Protein AF-W6MTY0-F1 (afdb_monomer_lite)

Structure (mmCIF, N/CA/C/O backbone):
data_AF-W6MTY0-F1
#
_entry.id   AF-W6MTY0-F1
#
loop_
_atom_site.group_PDB
_atom_site.id
_atom_site.type_symbol
_atom_site.label_atom_id
_atom_site.label_alt_id
_atom_site.label_comp_id
_atom_site.label_asym_id
_atom_site.label_entity_id
_atom_site.label_seq_id
_atom_site.pdbx_PDB_ins_code
_atom_site.Cartn_x
_atom_site.Cartn_y
_atom_site.Cartn_z
_atom_site.occupancy
_atom_site.B_iso_or_equiv
_atom_site.auth_seq_id
_atom_site.auth_comp_id
_atom_site.auth_asym_id
_atom_site.auth_atom_id
_atom_site.pdbx_PDB_model_num
ATOM 1 N N . MET A 1 1 ? -11.658 9.716 19.473 1.00 63.59 1 MET A N 1
ATOM 2 C CA . MET A 1 1 ? -12.433 9.920 18.225 1.00 63.59 1 MET A CA 1
ATOM 3 C C . MET A 1 1 ? -11.509 10.003 17.009 1.00 63.59 1 MET A C 1
ATOM 5 O O . MET A 1 1 ? -11.666 9.177 16.119 1.00 63.59 1 MET A O 1
ATOM 9 N N . ALA A 1 2 ? -10.481 10.864 17.028 1.00 86.88 2 ALA A N 1
ATOM 10 C CA . ALA A 1 2 ? -9.541 11.073 15.914 1.00 86.88 2 ALA A CA 1
ATOM 11 C C . ALA A 1 2 ? -8.922 9.790 15.312 1.00 86.88 2 ALA A C 1
ATOM 13 O O . ALA A 1 2 ? -8.970 9.589 14.103 1.00 86.88 2 ALA A O 1
ATOM 14 N N . VAL A 1 3 ? -8.422 8.860 16.137 1.00 91.31 3 VAL A N 1
ATOM 15 C CA . VAL A 1 3 ? -7.805 7.597 15.665 1.00 91.31 3 VAL A CA 1
ATOM 16 C C . VAL A 1 3 ? -8.755 6.768 14.786 1.00 91.31 3 VAL A C 1
ATOM 18 O O . VAL A 1 3 ? -8.361 6.291 13.721 1.00 91.31 3 VAL A O 1
ATOM 21 N N . LYS A 1 4 ? -10.029 6.642 15.186 1.00 92.19 4 LYS A N 1
ATOM 22 C CA . LYS A 1 4 ? -11.041 5.893 14.420 1.00 92.19 4 LYS A CA 1
ATOM 23 C C . LYS A 1 4 ? -11.325 6.562 13.075 1.00 92.19 4 LYS A C 1
ATOM 25 O O . LYS A 1 4 ? -11.472 5.880 12.066 1.00 92.19 4 LYS A O 1
ATOM 30 N N . GLU A 1 5 ? -11.385 7.890 13.045 1.00 93.38 5 GLU A N 1
ATOM 31 C CA . GLU A 1 5 ? -11.621 8.662 11.820 1.00 93.38 5 GLU A CA 1
ATOM 32 C C . GLU A 1 5 ? -10.459 8.540 10.832 1.00 93.38 5 GLU A C 1
ATOM 34 O O . GLU A 1 5 ? -10.684 8.280 9.648 1.00 93.38 5 GLU A O 1
ATOM 39 N N . LYS A 1 6 ? -9.216 8.632 11.318 1.00 93.88 6 LYS A N 1
ATOM 40 C CA . LYS A 1 6 ? -8.011 8.417 10.505 1.00 93.88 6 LYS A CA 1
ATOM 41 C C . LYS A 1 6 ? -7.964 6.996 9.946 1.00 93.88 6 LYS A C 1
ATOM 43 O O . LYS A 1 6 ? -7.701 6.817 8.759 1.00 93.88 6 LYS A O 1
ATOM 48 N N . ALA A 1 7 ? -8.303 5.989 10.752 1.00 93.44 7 ALA A N 1
ATOM 49 C CA . ALA A 1 7 ? -8.399 4.606 10.285 1.00 93.44 7 ALA A CA 1
ATOM 50 C C . ALA A 1 7 ? -9.468 4.440 9.185 1.00 93.44 7 ALA A C 1
ATOM 52 O O . ALA A 1 7 ? -9.206 3.797 8.170 1.00 93.44 7 ALA A O 1
ATOM 53 N N . ARG A 1 8 ? -10.634 5.092 9.309 1.00 94.38 8 ARG A N 1
ATOM 54 C CA . ARG A 1 8 ? -11.656 5.122 8.241 1.00 94.38 8 ARG A CA 1
ATOM 55 C C . ARG A 1 8 ? -11.148 5.800 6.970 1.00 94.38 8 ARG A C 1
ATOM 57 O O . ARG A 1 8 ? -11.419 5.322 5.873 1.00 94.38 8 ARG A O 1
ATOM 64 N N . GLN A 1 9 ? -10.417 6.907 7.095 1.00 94.81 9 GLN A N 1
ATOM 65 C CA . GLN A 1 9 ? -9.798 7.573 5.947 1.00 94.81 9 GLN A CA 1
ATOM 66 C C . GLN A 1 9 ? -8.782 6.660 5.250 1.00 94.81 9 GLN A C 1
ATOM 68 O O . GLN A 1 9 ? -8.737 6.621 4.022 1.00 94.81 9 GLN A O 1
ATOM 73 N N . LEU A 1 10 ? -7.997 5.913 6.025 1.00 94.75 10 LEU A N 1
ATOM 74 C CA . LEU A 1 10 ? -7.021 4.954 5.523 1.00 94.75 10 LEU A CA 1
ATOM 75 C C . LEU A 1 10 ? -7.713 3.822 4.747 1.00 94.75 10 LEU A C 1
ATOM 77 O O . LEU A 1 10 ? -7.322 3.544 3.616 1.00 94.75 10 LEU A O 1
ATOM 81 N N . ILE A 1 11 ? -8.798 3.253 5.282 1.00 94.19 11 ILE A N 1
ATOM 82 C CA . ILE A 1 11 ? -9.608 2.236 4.587 1.00 94.19 11 ILE A CA 1
ATOM 83 C C . ILE A 1 11 ? -10.145 2.772 3.252 1.00 94.19 11 ILE A C 1
ATOM 85 O O . ILE A 1 11 ? -9.948 2.134 2.222 1.00 94.19 11 ILE A O 1
ATOM 89 N N . LYS A 1 12 ? -10.702 3.992 3.226 1.00 94.62 12 LYS A N 1
ATOM 90 C CA . LYS A 1 12 ? -11.168 4.635 1.979 1.00 94.62 12 LYS A CA 1
ATOM 91 C C . LYS A 1 12 ? -10.062 4.811 0.933 1.00 94.62 12 LYS A C 1
ATOM 93 O O . LYS A 1 12 ? -10.345 4.845 -0.261 1.00 94.62 12 LYS A O 1
ATOM 98 N N . LEU A 1 13 ? -8.8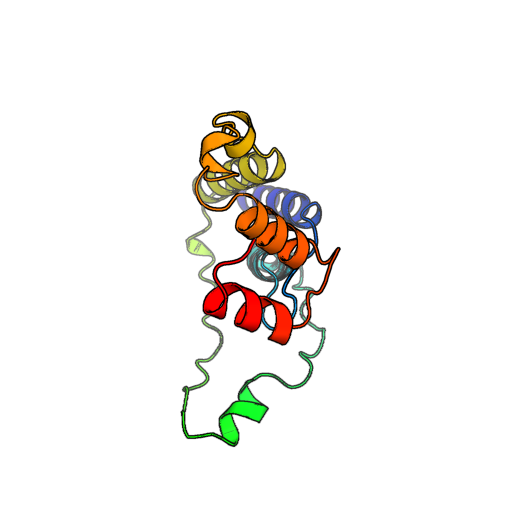07 4.989 1.355 1.00 94.75 13 LEU A N 1
ATOM 99 C CA . LEU A 1 13 ? -7.667 5.048 0.435 1.00 94.75 13 LEU A CA 1
ATOM 100 C C . LEU A 1 13 ? -7.273 3.655 -0.062 1.00 94.75 13 LEU A C 1
ATOM 102 O O . LEU A 1 13 ? -6.996 3.499 -1.247 1.00 94.75 13 LEU A O 1
ATOM 106 N N . LEU A 1 14 ? -7.288 2.646 0.812 1.00 93.19 14 LEU A N 1
ATOM 107 C CA . LEU A 1 14 ? -7.016 1.257 0.437 1.00 93.19 14 LEU A CA 1
ATOM 108 C C . LEU A 1 14 ? -8.045 0.718 -0.560 1.00 93.19 14 LEU A C 1
ATOM 110 O O . LEU A 1 14 ? -7.680 0.002 -1.485 1.00 93.19 14 LEU A O 1
ATOM 114 N N . GLU A 1 15 ? -9.317 1.095 -0.427 1.00 92.38 15 GLU A N 1
ATOM 115 C CA . GLU A 1 15 ? -10.381 0.702 -1.360 1.00 92.38 15 GLU A CA 1
ATOM 116 C C . GLU A 1 15 ? -10.122 1.167 -2.799 1.00 92.38 15 GLU A C 1
ATOM 118 O O . GLU A 1 15 ? -10.508 0.469 -3.739 1.00 92.38 15 GLU A O 1
ATOM 123 N N . LYS A 1 16 ? -9.414 2.291 -2.974 1.00 93.12 16 LYS A N 1
ATOM 124 C CA . LYS A 1 16 ? -9.029 2.831 -4.287 1.00 93.12 16 LYS A CA 1
ATOM 125 C C . LYS A 1 16 ? -7.863 2.090 -4.941 1.00 93.12 16 LYS A C 1
ATOM 127 O O . LYS A 1 16 ? -7.630 2.298 -6.127 1.00 93.12 16 LYS A O 1
ATOM 132 N N . LEU A 1 17 ? -7.119 1.264 -4.199 1.00 89.25 17 LEU A N 1
ATOM 133 C CA . LEU A 1 17 ? -6.025 0.488 -4.782 1.00 89.25 17 LEU A CA 1
ATOM 134 C C . LEU A 1 17 ? -6.571 -0.563 -5.761 1.00 89.25 17 LEU A C 1
ATOM 136 O O . LEU A 1 17 ? -7.633 -1.147 -5.499 1.00 89.25 17 LEU A O 1
ATOM 140 N N . PRO A 1 18 ? -5.852 -0.833 -6.864 1.00 87.81 18 PRO A N 1
ATOM 141 C CA . PRO A 1 18 ? -6.187 -1.932 -7.756 1.00 87.81 18 PRO A CA 1
ATOM 142 C C . PRO A 1 18 ? -6.047 -3.278 -7.033 1.00 87.81 18 PRO A C 1
ATOM 144 O O . PRO A 1 18 ? -5.379 -3.391 -6.003 1.00 87.81 18 PRO A O 1
ATOM 147 N N . ASP A 1 19 ? -6.681 -4.305 -7.587 1.00 83.06 19 ASP A N 1
ATOM 148 C CA . ASP A 1 19 ? -6.476 -5.676 -7.131 1.00 83.06 19 ASP A CA 1
ATOM 149 C C . ASP A 1 19 ? -5.035 -6.129 -7.393 1.00 83.06 19 ASP A C 1
ATOM 151 O O . ASP A 1 19 ? -4.441 -5.813 -8.428 1.00 83.06 19 ASP A O 1
ATOM 155 N N . ASP A 1 20 ? -4.491 -6.940 -6.487 1.00 83.19 20 ASP A N 1
ATOM 156 C CA . ASP A 1 20 ? -3.159 -7.505 -6.675 1.00 83.19 20 ASP A CA 1
ATOM 157 C C . ASP A 1 20 ? -3.137 -8.489 -7.848 1.00 83.19 20 ASP A C 1
ATOM 159 O O . ASP A 1 20 ? -4.032 -9.326 -8.010 1.00 83.19 20 ASP A O 1
ATOM 163 N N . ARG A 1 21 ? -2.067 -8.419 -8.648 1.00 73.69 21 ARG A N 1
ATOM 164 C CA . ARG A 1 21 ? -1.863 -9.303 -9.808 1.00 73.69 21 ARG A CA 1
ATOM 165 C C . ARG A 1 21 ? -1.704 -10.772 -9.398 1.00 73.69 21 ARG A C 1
ATOM 167 O O . ARG A 1 21 ? -2.110 -11.661 -10.138 1.00 73.69 21 ARG A O 1
ATOM 174 N N . VAL A 1 22 ? -1.153 -11.034 -8.210 1.00 71.31 22 VAL A N 1
ATOM 175 C CA . VAL A 1 22 ? -0.899 -12.387 -7.687 1.00 71.31 22 VAL A CA 1
ATOM 176 C C . VAL A 1 22 ? -1.854 -12.677 -6.527 1.00 71.31 22 VAL A C 1
ATOM 178 O O . VAL A 1 22 ? -1.532 -12.473 -5.362 1.00 71.31 22 VAL A O 1
ATOM 181 N N . LYS A 1 23 ? -3.061 -13.156 -6.847 1.00 64.25 23 LYS A N 1
ATOM 182 C CA . LYS A 1 23 ? -4.159 -13.338 -5.872 1.00 64.25 23 LYS A CA 1
ATOM 183 C C . LYS A 1 23 ? -4.052 -14.600 -5.004 1.00 64.25 23 LYS A C 1
ATOM 185 O O . LYS A 1 23 ? -4.876 -14.793 -4.117 1.00 64.25 23 LYS A O 1
ATOM 190 N N . HIS A 1 24 ? -3.087 -15.481 -5.270 1.00 60.50 24 HIS A N 1
ATOM 191 C CA . HIS A 1 24 ? -3.150 -16.874 -4.810 1.00 60.50 24 HIS A CA 1
ATOM 192 C C . HIS A 1 24 ? -3.031 -17.073 -3.293 1.00 60.50 24 HIS A C 1
ATOM 194 O O . HIS A 1 24 ? -3.550 -18.064 -2.788 1.00 60.50 24 HIS A O 1
ATOM 200 N N . PHE A 1 25 ? -2.396 -16.152 -2.559 1.00 66.44 25 PHE A N 1
ATOM 201 C CA . PHE A 1 25 ? -2.110 -16.367 -1.132 1.00 66.44 25 PHE A CA 1
ATOM 202 C C . PHE A 1 25 ? -2.511 -15.206 -0.227 1.00 66.44 25 PHE A C 1
ATOM 204 O O . PHE A 1 25 ? -3.107 -15.426 0.827 1.00 66.44 25 PHE A O 1
ATOM 211 N N . ALA A 1 26 ? -2.217 -13.972 -0.629 1.00 73.56 26 ALA A N 1
ATOM 212 C CA . ALA A 1 26 ? -2.598 -12.785 0.117 1.00 73.56 26 ALA A CA 1
ATOM 213 C C . ALA A 1 26 ? -2.718 -11.597 -0.834 1.00 73.56 26 ALA A C 1
ATOM 215 O O . ALA A 1 26 ? -1.877 -11.416 -1.710 1.00 73.56 26 ALA A O 1
ATOM 216 N N . SER A 1 27 ? -3.749 -10.782 -0.625 1.00 83.56 27 SER A N 1
ATOM 217 C CA . SER A 1 27 ? -3.838 -9.463 -1.239 1.00 83.56 27 SER A CA 1
ATOM 218 C C . SER A 1 27 ? -3.392 -8.417 -0.223 1.00 83.56 27 SER A C 1
ATOM 220 O O . SER A 1 27 ? -3.870 -8.424 0.916 1.00 83.56 27 SER A O 1
ATOM 222 N N . PHE A 1 28 ? -2.494 -7.516 -0.619 1.00 87.06 28 PHE A N 1
ATOM 223 C CA . PHE A 1 28 ? -2.091 -6.364 0.178 1.00 87.06 28 PHE A CA 1
ATOM 224 C C . PHE A 1 28 ? -3.314 -5.536 0.564 1.00 87.06 28 PHE A C 1
ATOM 226 O O . PHE A 1 28 ? -3.533 -5.292 1.752 1.00 87.06 28 PHE A O 1
ATOM 233 N N . LYS A 1 29 ? -4.149 -5.183 -0.423 1.00 89.38 29 LYS A N 1
ATOM 234 C CA . LYS A 1 29 ? -5.382 -4.413 -0.218 1.00 89.38 29 LYS A CA 1
ATOM 235 C C . LYS A 1 29 ? -6.261 -5.050 0.856 1.00 89.38 29 LYS A C 1
ATOM 237 O O . LYS A 1 29 ? -6.577 -4.399 1.850 1.00 89.38 29 LYS A O 1
ATOM 242 N N . GLN A 1 30 ? -6.588 -6.333 0.696 1.00 86.88 30 GLN A N 1
ATOM 243 C CA . GLN A 1 30 ? -7.462 -7.036 1.637 1.00 86.88 30 GLN A CA 1
ATOM 244 C C . GLN A 1 30 ? -6.835 -7.145 3.031 1.00 86.88 30 GLN A C 1
ATOM 246 O O . GLN A 1 30 ? -7.488 -6.851 4.026 1.00 86.88 30 GLN A O 1
ATOM 251 N N . THR A 1 31 ? -5.551 -7.501 3.105 1.00 88.00 31 THR A N 1
ATOM 252 C CA . THR A 1 31 ? -4.848 -7.685 4.382 1.00 88.00 31 THR A CA 1
ATOM 253 C C . THR A 1 31 ? -4.787 -6.384 5.180 1.00 88.00 31 THR A C 1
ATOM 255 O O . THR A 1 31 ? -4.948 -6.394 6.399 1.00 88.00 31 THR A O 1
ATOM 258 N N . GLN A 1 32 ? -4.568 -5.247 4.512 1.00 90.12 32 GLN A N 1
ATOM 259 C CA . GLN A 1 32 ? -4.578 -3.954 5.190 1.00 90.12 32 GLN A CA 1
ATOM 260 C C . GLN A 1 32 ? -5.995 -3.552 5.618 1.00 90.12 32 GLN A C 1
ATOM 262 O O . GLN A 1 32 ? -6.165 -3.070 6.734 1.00 90.12 32 GLN A O 1
ATOM 267 N N . ILE A 1 33 ? -7.019 -3.784 4.790 1.00 90.69 33 ILE A N 1
ATOM 268 C CA . ILE A 1 33 ? -8.413 -3.495 5.162 1.00 90.69 33 ILE A CA 1
ATOM 269 C C . ILE A 1 33 ? -8.814 -4.301 6.404 1.00 90.69 33 ILE A C 1
ATOM 271 O O . ILE A 1 33 ? -9.263 -3.718 7.391 1.00 90.69 33 ILE A O 1
ATOM 275 N N . ASP A 1 34 ? -8.561 -5.610 6.407 1.00 88.31 34 ASP A N 1
ATOM 276 C CA . ASP A 1 34 ? -8.874 -6.497 7.535 1.00 88.31 34 ASP A CA 1
ATOM 277 C C . ASP A 1 34 ? -8.165 -6.047 8.822 1.00 88.31 34 ASP A C 1
ATOM 279 O O . ASP A 1 34 ? -8.737 -6.089 9.910 1.00 88.31 34 ASP A O 1
ATOM 283 N N . LYS A 1 35 ? -6.934 -5.543 8.693 1.00 87.69 35 LYS A N 1
ATOM 284 C CA . LYS A 1 35 ? -6.143 -5.012 9.806 1.00 87.69 35 LYS A CA 1
ATOM 285 C C . LYS A 1 35 ? -6.702 -3.705 10.380 1.00 87.69 35 LYS A C 1
ATOM 287 O O . LYS A 1 35 ? -6.681 -3.529 11.597 1.00 87.69 35 LYS A O 1
ATOM 292 N N . PHE A 1 36 ? -7.170 -2.780 9.537 1.00 91.19 36 PHE A N 1
ATOM 293 C CA . PHE A 1 36 ? -7.629 -1.453 9.975 1.00 91.19 36 PHE A CA 1
ATOM 294 C C . PHE A 1 36 ? -9.123 -1.375 10.299 1.00 91.19 36 PHE A C 1
ATOM 296 O O . PHE A 1 36 ? -9.521 -0.483 11.050 1.00 91.19 36 PHE A O 1
ATOM 303 N N . ASN A 1 37 ? -9.937 -2.318 9.821 1.00 90.31 37 ASN A N 1
ATOM 304 C CA . ASN A 1 37 ? -11.351 -2.447 10.182 1.00 90.31 37 ASN A CA 1
ATOM 305 C C . ASN A 1 37 ? -11.608 -2.409 11.702 1.00 90.31 37 ASN A C 1
ATOM 307 O O . ASN A 1 37 ? -12.360 -1.530 12.138 1.00 90.31 37 ASN A O 1
ATOM 311 N N . PRO A 1 38 ? -10.956 -3.245 12.541 1.00 89.00 38 PRO A N 1
ATOM 312 C CA . PRO A 1 38 ? -11.183 -3.206 13.987 1.00 89.00 38 PRO A CA 1
ATOM 313 C C . PRO A 1 38 ? -10.769 -1.863 14.609 1.00 89.00 38 PRO A C 1
ATOM 315 O O . PRO A 1 38 ? -11.451 -1.353 15.495 1.00 89.00 38 PRO A O 1
ATOM 318 N N . ILE A 1 39 ? -9.705 -1.233 14.097 1.00 89.69 39 ILE A N 1
ATOM 319 C CA . ILE A 1 39 ? -9.211 0.071 14.574 1.00 89.69 39 ILE A CA 1
ATOM 320 C C . ILE A 1 39 ? -10.207 1.191 14.226 1.00 89.69 39 ILE A C 1
ATOM 322 O O . ILE A 1 39 ? -10.421 2.114 15.010 1.00 89.69 39 ILE A O 1
ATOM 326 N N . ALA A 1 40 ? -10.871 1.091 13.075 1.00 89.38 40 ALA A N 1
ATOM 327 C CA . ALA A 1 40 ? -11.929 2.000 12.639 1.00 89.38 40 ALA A CA 1
ATOM 328 C C . ALA A 1 40 ? -13.282 1.769 13.346 1.00 89.38 40 ALA A C 1
ATOM 330 O O . ALA A 1 40 ? -14.218 2.560 13.160 1.00 89.38 40 ALA A O 1
ATOM 331 N N . GLY A 1 41 ? -13.396 0.705 14.152 1.00 86.38 41 GLY A N 1
ATOM 332 C CA . GLY A 1 41 ? -14.651 0.253 14.754 1.00 86.38 41 GLY A CA 1
ATOM 333 C C . GLY A 1 41 ? -15.634 -0.333 13.736 1.00 86.38 41 GLY A C 1
ATOM 334 O O . GLY A 1 41 ? -16.841 -0.250 13.946 1.00 86.38 41 GLY A O 1
ATOM 335 N N . LEU A 1 42 ? -15.126 -0.851 12.617 1.00 85.31 42 LEU A N 1
ATOM 336 C CA . LEU A 1 42 ? -15.889 -1.550 11.588 1.00 85.31 42 LEU A CA 1
ATOM 337 C C . LEU A 1 42 ? -15.760 -3.062 11.811 1.00 85.31 42 LEU A C 1
ATOM 339 O O . LEU A 1 42 ? -14.709 -3.551 12.229 1.00 85.31 42 LEU A O 1
ATOM 343 N N . GLN A 1 43 ? -16.824 -3.809 11.521 1.00 74.62 43 GLN A N 1
ATOM 344 C CA . GLN A 1 43 ? -16.770 -5.270 11.535 1.00 74.62 43 GLN A CA 1
ATOM 345 C C . GLN A 1 43 ? -15.872 -5.748 10.389 1.00 74.62 43 GLN A C 1
ATOM 347 O O . GLN A 1 43 ? -16.022 -5.295 9.253 1.00 74.62 43 GLN A O 1
ATOM 352 N N . SER A 1 44 ? -14.927 -6.645 10.681 1.00 65.69 44 SER A N 1
ATOM 353 C CA . SER A 1 44 ? -14.076 -7.233 9.644 1.00 65.69 44 SER A CA 1
ATOM 354 C C . SER A 1 44 ? -14.944 -7.984 8.632 1.00 65.69 44 SER A C 1
ATOM 356 O O . SER A 1 44 ? -15.692 -8.888 8.998 1.00 65.69 44 SER A O 1
ATOM 358 N N . THR A 1 45 ? -14.827 -7.651 7.347 1.00 61.59 45 THR A N 1
ATOM 359 C CA . THR A 1 45 ? -15.542 -8.330 6.251 1.00 61.59 45 THR A CA 1
ATOM 360 C C . THR A 1 45 ? -14.976 -9.720 5.922 1.00 61.59 45 THR A C 1
ATOM 362 O O . THR A 1 45 ? -15.372 -10.344 4.936 1.00 61.59 45 THR A O 1
ATOM 365 N N . SER A 1 46 ? -14.034 -10.230 6.719 1.00 55.22 46 SER A N 1
ATOM 366 C CA . SER A 1 46 ? -13.352 -11.507 6.508 1.00 55.22 46 SER A CA 1
ATOM 367 C C . SER A 1 46 ? -14.214 -12.716 6.921 1.00 55.22 46 SER A C 1
ATOM 369 O O . SER A 1 46 ? -13.843 -13.483 7.806 1.00 55.22 46 SER A O 1
ATOM 371 N N . THR A 1 47 ? -15.365 -12.917 6.276 1.00 46.22 47 THR A N 1
ATOM 372 C CA . THR A 1 47 ? -16.155 -14.168 6.339 1.00 46.22 47 THR A CA 1
ATOM 373 C C . THR A 1 47 ? -16.254 -14.875 4.985 1.00 46.22 47 THR A C 1
ATOM 375 O O . THR A 1 47 ? -17.065 -15.781 4.803 1.00 46.22 47 THR A O 1
ATOM 378 N N . LYS A 1 48 ? -15.381 -14.555 4.020 1.00 48.16 48 LYS A N 1
ATOM 379 C CA . LYS A 1 48 ? -15.169 -15.441 2.867 1.00 48.16 48 LYS A CA 1
ATOM 380 C C . LYS A 1 48 ? -14.230 -16.575 3.277 1.00 48.16 48 LYS A C 1
ATOM 382 O O . LYS A 1 48 ? -13.028 -16.364 3.425 1.00 48.16 48 LYS A O 1
ATOM 387 N N . LYS A 1 49 ? -14.802 -17.774 3.470 1.00 43.81 49 LYS A N 1
ATOM 388 C CA . LYS A 1 49 ? -14.089 -19.059 3.591 1.00 43.81 49 LYS A CA 1
ATOM 389 C C . LYS A 1 49 ? -12.912 -19.075 2.612 1.00 43.81 49 LYS A C 1
ATOM 391 O O . LYS A 1 49 ? -13.121 -19.082 1.400 1.00 43.81 49 LYS A O 1
ATOM 396 N N . ARG A 1 50 ? -11.686 -19.077 3.142 1.00 47.12 50 ARG A N 1
ATOM 397 C CA . ARG A 1 50 ? -10.478 -19.345 2.359 1.00 47.12 50 ARG A CA 1
ATOM 398 C C . ARG A 1 50 ? -10.667 -20.711 1.698 1.00 47.12 50 ARG A C 1
ATOM 400 O O . ARG A 1 50 ? -10.802 -21.716 2.391 1.00 47.12 50 ARG A O 1
ATOM 407 N N . SER A 1 51 ? -10.748 -20.742 0.372 1.00 49.94 51 SER A N 1
ATOM 408 C CA . SER A 1 51 ? -10.653 -21.976 -0.406 1.00 49.94 51 SER A CA 1
ATOM 409 C C . SER A 1 51 ? -9.374 -22.702 0.013 1.00 49.94 51 SER A C 1
ATOM 411 O O . SER A 1 51 ? -8.318 -22.080 -0.060 1.00 49.94 51 SER A O 1
ATOM 413 N N . ARG A 1 52 ? -9.510 -23.945 0.506 1.00 52.66 52 ARG A N 1
ATOM 414 C CA . ARG A 1 52 ? -8.450 -24.918 0.858 1.00 52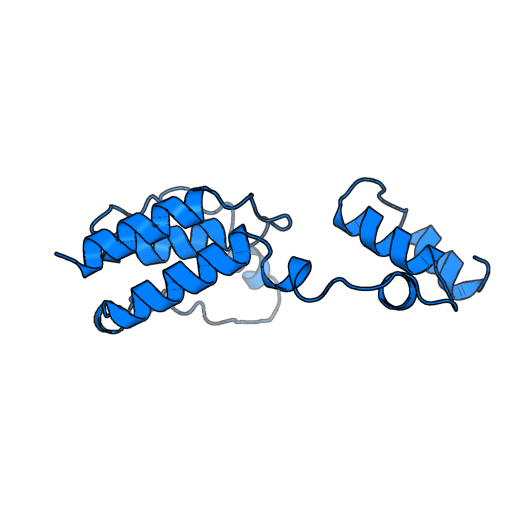.66 52 ARG A CA 1
ATOM 415 C C . ARG A 1 52 ? -7.056 -24.294 0.968 1.00 52.66 52 ARG A C 1
ATOM 417 O O . ARG A 1 52 ? -6.337 -24.160 -0.020 1.00 52.66 52 ARG A O 1
ATOM 424 N N . GLY A 1 53 ? -6.728 -23.843 2.176 1.00 50.50 53 GLY A N 1
ATOM 425 C CA . GLY A 1 53 ? -5.457 -23.191 2.460 1.00 50.50 53 GLY A CA 1
ATOM 426 C C . GLY A 1 53 ? -4.276 -24.139 2.261 1.00 50.50 53 GLY A C 1
ATOM 427 O O . GLY A 1 53 ? -4.410 -25.354 2.367 1.00 50.50 53 GLY A O 1
ATOM 428 N N . ILE A 1 54 ? -3.098 -23.557 2.038 1.00 52.81 54 ILE A N 1
ATOM 429 C CA . ILE A 1 54 ? -1.783 -24.219 1.956 1.00 52.81 54 ILE A CA 1
ATOM 430 C C . ILE A 1 54 ? -1.573 -25.286 3.051 1.00 52.81 54 ILE A C 1
ATOM 432 O O . ILE A 1 54 ? -0.871 -26.263 2.825 1.00 52.81 54 ILE A O 1
ATOM 436 N N . THR A 1 55 ? -2.225 -25.151 4.208 1.00 54.59 55 THR A N 1
ATOM 437 C CA . THR A 1 55 ? -2.245 -26.145 5.292 1.00 54.59 55 THR A CA 1
ATOM 438 C C . THR A 1 55 ? -2.706 -27.538 4.860 1.00 54.59 55 THR A C 1
ATOM 440 O O . THR A 1 55 ? -2.262 -28.518 5.445 1.00 54.59 55 THR A O 1
ATOM 443 N N . ASP A 1 56 ? -3.565 -27.653 3.845 1.00 54.59 56 ASP A N 1
ATOM 444 C CA . ASP A 1 56 ? -4.026 -28.947 3.325 1.00 54.59 56 ASP A CA 1
ATOM 445 C C . ASP A 1 56 ? -3.027 -29.561 2.329 1.00 54.59 56 ASP A C 1
ATOM 447 O O . ASP A 1 56 ? -2.988 -30.776 2.177 1.00 54.59 56 ASP A O 1
ATOM 451 N N . ILE A 1 57 ? -2.177 -28.737 1.700 1.00 53.56 57 ILE A N 1
ATOM 452 C CA . ILE A 1 57 ? -1.118 -29.166 0.768 1.00 53.56 57 ILE A CA 1
ATOM 453 C C . ILE A 1 57 ? 0.170 -29.515 1.536 1.00 53.56 57 ILE A C 1
ATOM 455 O O . ILE A 1 57 ? 0.861 -30.479 1.217 1.00 53.56 57 ILE A O 1
ATOM 459 N N . VAL A 1 58 ? 0.482 -28.765 2.596 1.00 51.78 58 VAL A N 1
ATOM 460 C CA . VAL A 1 58 ? 1.694 -28.952 3.411 1.00 51.78 58 VAL A CA 1
ATOM 461 C C . VAL A 1 58 ? 1.597 -30.176 4.330 1.00 51.78 58 VAL A C 1
ATOM 463 O O . VAL A 1 58 ? 2.615 -30.799 4.619 1.00 51.78 58 VAL A O 1
ATOM 466 N N . LYS A 1 59 ? 0.384 -30.620 4.697 1.00 52.84 59 LYS A N 1
ATOM 467 C CA . LYS A 1 59 ? 0.181 -31.895 5.416 1.00 52.84 59 LYS A CA 1
ATOM 468 C C . LYS A 1 59 ? 0.672 -33.122 4.637 1.00 52.84 59 LYS A C 1
ATOM 470 O O . LYS A 1 59 ? 0.976 -34.134 5.257 1.00 52.84 59 LYS A O 1
ATOM 475 N N . THR A 1 60 ? 0.783 -33.040 3.309 1.00 53.22 60 THR A N 1
ATOM 476 C CA . THR A 1 60 ? 1.305 -34.130 2.466 1.00 53.22 60 THR A CA 1
ATOM 477 C C . THR A 1 60 ? 2.813 -34.067 2.201 1.00 53.22 60 THR A C 1
ATOM 479 O O . THR A 1 60 ? 3.360 -35.031 1.676 1.00 53.22 60 THR A O 1
ATOM 482 N N . SER A 1 61 ? 3.518 -32.991 2.570 1.00 49.81 61 SER A N 1
ATOM 483 C CA . SER A 1 61 ? 4.936 -32.826 2.219 1.00 49.81 61 SER A CA 1
ATOM 484 C C . SER A 1 61 ? 5.771 -32.262 3.371 1.00 49.81 61 SER A C 1
ATOM 486 O O . SER A 1 61 ? 5.982 -31.058 3.418 1.00 49.81 61 SER A O 1
ATOM 488 N N . VAL A 1 62 ? 6.248 -33.145 4.262 1.00 53.66 62 VAL A N 1
ATOM 489 C CA . VAL A 1 62 ? 7.518 -33.137 5.047 1.00 53.66 62 VAL A CA 1
ATOM 490 C C . VAL A 1 62 ? 7.919 -31.875 5.856 1.00 53.66 62 VAL A C 1
ATOM 492 O O . VAL A 1 62 ? 8.799 -31.949 6.707 1.00 53.66 62 VAL A O 1
ATOM 495 N N . ILE A 1 63 ? 7.264 -30.729 5.701 1.00 51.44 63 ILE A N 1
ATOM 496 C CA . ILE A 1 63 ? 7.561 -29.475 6.391 1.00 51.44 63 ILE A CA 1
ATOM 497 C C . ILE A 1 63 ? 6.431 -29.242 7.386 1.00 51.44 63 ILE A C 1
ATOM 499 O O . ILE A 1 63 ? 5.357 -28.765 7.033 1.00 51.44 63 ILE A O 1
ATOM 503 N N . GLN A 1 64 ? 6.665 -29.598 8.646 1.00 47.38 64 GLN A N 1
ATOM 504 C CA . GLN A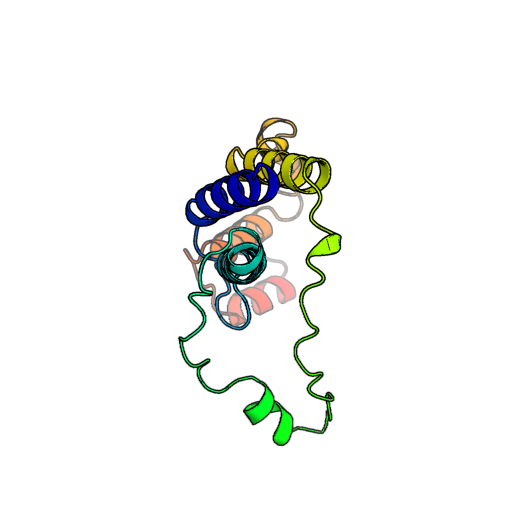 1 64 ? 5.780 -29.230 9.747 1.00 47.38 64 GLN A CA 1
ATOM 505 C C . GLN A 1 64 ? 5.975 -27.740 10.051 1.00 47.38 64 GLN A C 1
ATOM 507 O O . GLN A 1 64 ? 6.691 -27.363 10.972 1.00 47.38 64 GLN A O 1
ATOM 512 N N . THR A 1 65 ? 5.387 -26.862 9.242 1.00 57.31 65 THR A N 1
ATOM 513 C CA . THR A 1 65 ? 5.242 -25.460 9.631 1.00 57.31 65 THR A CA 1
ATOM 514 C C . THR A 1 65 ? 4.155 -25.403 10.692 1.00 57.31 65 THR A C 1
ATOM 516 O O . THR A 1 65 ? 2.976 -25.586 10.387 1.00 57.31 65 THR A O 1
ATOM 519 N N . GLU A 1 66 ? 4.549 -25.184 11.946 1.00 56.72 66 GLU A N 1
ATOM 520 C CA . GLU A 1 66 ? 3.612 -24.900 13.028 1.00 56.72 66 GLU A CA 1
ATOM 521 C C . GLU A 1 66 ? 2.688 -23.764 12.584 1.00 56.72 66 GLU A C 1
ATOM 523 O O . GLU A 1 66 ? 3.123 -22.634 12.340 1.00 56.72 66 GLU A O 1
ATOM 528 N N . VAL A 1 67 ? 1.404 -24.082 12.414 1.00 53.56 67 VAL A N 1
ATOM 529 C CA . VAL A 1 67 ? 0.368 -23.104 12.093 1.00 53.56 67 VAL A CA 1
ATOM 530 C C . VAL A 1 67 ? 0.225 -22.223 13.326 1.00 53.56 67 VAL A C 1
ATOM 532 O O . VAL A 1 67 ? -0.524 -22.533 14.245 1.00 53.56 67 VAL A O 1
ATOM 535 N N . THR A 1 68 ? 1.016 -21.153 13.383 1.00 60.59 68 THR A N 1
ATOM 536 C CA . THR A 1 68 ? 0.955 -20.198 14.483 1.00 60.59 68 THR A CA 1
ATOM 537 C C . THR A 1 68 ? -0.425 -19.554 14.459 1.00 60.59 68 THR A C 1
ATOM 539 O O . THR A 1 68 ? -0.834 -19.003 13.433 1.00 60.59 68 THR A O 1
ATOM 542 N N . GLU A 1 69 ? -1.140 -19.628 15.579 1.00 63.00 69 GLU A N 1
ATOM 543 C CA . GLU A 1 69 ? -2.415 -18.936 15.763 1.00 63.00 69 GLU A CA 1
ATOM 544 C C . GLU A 1 69 ? -2.296 -17.458 15.339 1.00 63.00 69 GLU A C 1
ATOM 546 O O . GLU A 1 69 ? -1.240 -16.835 15.540 1.00 63.00 69 GLU A O 1
ATOM 551 N N . PRO A 1 70 ? -3.345 -16.871 14.730 1.00 61.97 70 PRO A N 1
ATOM 552 C CA . PRO A 1 70 ? -3.310 -15.478 14.314 1.00 61.97 70 PRO A CA 1
ATOM 553 C C . PRO A 1 70 ? -3.049 -14.595 15.536 1.00 61.97 70 PRO A C 1
ATOM 555 O O . PRO A 1 70 ? -3.878 -14.485 16.437 1.00 61.97 70 PRO A O 1
ATOM 558 N N . ARG A 1 71 ? -1.871 -13.961 15.573 1.00 64.94 71 ARG A N 1
ATOM 559 C CA . ARG A 1 71 ? -1.489 -13.083 16.683 1.00 64.94 71 ARG A CA 1
ATOM 560 C C . ARG A 1 71 ? -2.527 -11.963 16.820 1.00 64.94 71 ARG A C 1
ATOM 562 O O . ARG A 1 71 ? -2.852 -11.335 15.806 1.00 64.94 71 ARG A O 1
ATOM 569 N N . PRO A 1 72 ? -3.012 -11.665 18.039 1.00 67.94 72 PRO A N 1
ATOM 570 C CA . PRO A 1 72 ? -3.948 -10.572 18.240 1.00 67.94 72 PRO A CA 1
ATOM 571 C C . PRO A 1 72 ? -3.316 -9.260 17.766 1.00 67.94 72 PRO A C 1
ATOM 573 O O . PRO A 1 72 ? -2.146 -8.967 18.042 1.00 67.94 72 PRO A O 1
ATOM 576 N N . ILE A 1 73 ? -4.086 -8.476 17.012 1.00 70.06 73 ILE A N 1
ATOM 577 C CA . ILE A 1 73 ? -3.640 -7.179 16.506 1.00 70.06 73 ILE A CA 1
ATOM 578 C C . ILE A 1 73 ? -3.455 -6.256 17.712 1.00 70.06 73 ILE A C 1
ATOM 580 O O . ILE A 1 73 ? -4.416 -5.931 18.403 1.00 70.06 73 ILE A O 1
ATOM 584 N N . LYS A 1 74 ? -2.216 -5.819 17.956 1.00 81.38 74 LYS A N 1
ATOM 585 C CA . LYS A 1 74 ? -1.900 -4.840 19.003 1.00 81.38 74 LYS A CA 1
ATOM 586 C C . LYS A 1 74 ? -2.457 -3.472 18.602 1.00 81.38 74 LYS A C 1
ATOM 588 O O . LYS A 1 74 ? -1.817 -2.742 17.845 1.00 81.38 74 LYS A O 1
ATOM 593 N N . THR A 1 75 ? -3.653 -3.140 19.079 1.00 77.62 75 THR A N 1
ATOM 594 C CA . THR A 1 75 ? -4.356 -1.880 18.777 1.00 77.62 75 THR A CA 1
ATOM 595 C C . THR A 1 75 ? -3.618 -0.650 19.291 1.00 77.62 75 THR A C 1
ATOM 597 O O . THR A 1 75 ? -3.670 0.407 18.668 1.00 77.62 75 THR A O 1
ATOM 600 N N . ASP A 1 76 ? -2.867 -0.809 20.376 1.00 82.44 76 ASP A N 1
ATOM 601 C CA . ASP A 1 76 ? -2.251 0.296 21.119 1.00 82.44 76 ASP A CA 1
ATOM 602 C C . ASP A 1 76 ? -1.101 0.962 20.350 1.00 82.44 76 ASP A C 1
ATOM 604 O O . ASP A 1 76 ? -0.723 2.098 20.624 1.00 82.44 76 ASP A O 1
ATOM 608 N N . LEU A 1 77 ? -0.568 0.280 19.332 1.00 84.62 77 LEU A N 1
ATOM 609 C CA . LEU A 1 77 ? 0.488 0.801 18.461 1.00 84.62 77 LEU A CA 1
ATOM 610 C C . LEU A 1 77 ? -0.038 1.801 17.415 1.00 84.62 77 LEU A C 1
ATOM 612 O O . LEU A 1 77 ? 0.755 2.492 16.772 1.00 84.62 77 LEU A O 1
ATOM 616 N N . TYR A 1 78 ? -1.358 1.889 17.222 1.00 86.94 78 TYR A N 1
ATOM 617 C CA . TYR A 1 78 ? -1.987 2.766 16.231 1.00 86.94 78 TYR A CA 1
ATOM 618 C C . TYR A 1 78 ? -2.372 4.107 16.841 1.00 86.94 78 TYR A C 1
ATOM 620 O O . TYR A 1 78 ? -3.545 4.455 16.971 1.00 86.94 78 TYR A O 1
ATOM 628 N N . THR A 1 79 ? -1.350 4.877 17.198 1.00 92.75 79 THR A N 1
ATOM 629 C CA . THR A 1 79 ? -1.520 6.271 17.599 1.00 92.75 79 THR A CA 1
ATOM 630 C C . THR A 1 79 ? -1.832 7.147 16.382 1.00 92.75 79 THR A C 1
ATOM 632 O O . THR A 1 79 ? -1.504 6.816 15.240 1.00 92.75 79 THR A O 1
ATOM 635 N N . GLU A 1 80 ? -2.459 8.297 16.619 1.00 92.50 80 GLU A N 1
ATOM 636 C CA . GLU A 1 80 ? -2.776 9.279 15.576 1.00 92.50 80 GLU A CA 1
ATOM 637 C C . GLU A 1 80 ? -1.587 9.646 14.659 1.00 92.50 80 GLU A C 1
ATOM 639 O O . GLU A 1 80 ? -1.736 9.507 13.441 1.00 92.50 80 GLU A O 1
ATOM 644 N N . PRO A 1 81 ? -0.384 10.003 15.168 1.00 94.06 81 PRO A N 1
ATOM 645 C CA . PRO A 1 81 ? 0.740 10.359 14.298 1.00 94.06 81 PRO A CA 1
ATOM 646 C C . PRO A 1 81 ? 1.223 9.187 13.434 1.00 94.06 81 PRO A C 1
ATOM 648 O O . PRO A 1 81 ? 1.733 9.390 12.330 1.00 94.06 81 PRO A O 1
ATOM 651 N N . VAL A 1 82 ? 1.069 7.948 13.910 1.00 93.94 82 VAL A N 1
ATOM 652 C CA . VAL A 1 82 ? 1.421 6.751 13.137 1.00 93.94 82 VAL A CA 1
ATOM 653 C C . VAL A 1 82 ? 0.442 6.563 11.980 1.00 93.94 82 VAL A C 1
ATOM 655 O O . VAL A 1 82 ? 0.875 6.321 10.852 1.00 93.94 82 VAL A O 1
ATOM 658 N N . LEU A 1 83 ? -0.860 6.720 12.232 1.00 93.88 83 LEU A N 1
ATOM 659 C CA . LEU A 1 83 ? -1.885 6.638 11.189 1.00 93.88 83 LEU A CA 1
ATOM 660 C C . LEU A 1 83 ? -1.728 7.751 10.148 1.00 93.88 83 LEU A C 1
ATOM 662 O O . LEU A 1 83 ? -1.857 7.490 8.954 1.00 93.88 83 LEU A O 1
ATOM 666 N N . ASP A 1 84 ? -1.365 8.962 10.567 1.00 95.62 84 ASP A N 1
ATOM 667 C CA . ASP A 1 84 ? -1.106 10.066 9.641 1.00 95.62 84 ASP A CA 1
ATOM 668 C C . ASP A 1 84 ? 0.062 9.783 8.699 1.00 95.62 84 ASP A C 1
ATOM 670 O O . ASP A 1 84 ? -0.053 9.967 7.483 1.00 95.62 84 ASP A O 1
ATOM 674 N N . ARG A 1 85 ? 1.169 9.249 9.225 1.00 95.81 85 ARG A N 1
ATOM 675 C CA . ARG A 1 85 ? 2.306 8.822 8.395 1.00 95.81 85 ARG A CA 1
ATOM 676 C C . ARG A 1 85 ? 1.896 7.747 7.391 1.00 95.81 85 ARG A C 1
ATOM 678 O O . ARG A 1 85 ? 2.317 7.801 6.237 1.00 95.81 85 ARG A O 1
ATOM 685 N N . GLN A 1 86 ? 1.051 6.802 7.800 1.00 94.44 86 GLN A N 1
ATOM 686 C CA . GLN A 1 86 ? 0.541 5.757 6.908 1.00 94.44 86 GLN A CA 1
ATOM 687 C C . GLN A 1 86 ? -0.361 6.327 5.809 1.00 94.44 86 GLN A C 1
ATOM 689 O O . GLN A 1 86 ? -0.229 5.931 4.653 1.00 94.44 86 GLN A O 1
ATOM 694 N N . ILE A 1 87 ? -1.226 7.293 6.131 1.00 96.00 87 ILE A N 1
ATOM 695 C CA . ILE A 1 87 ? -2.063 7.990 5.146 1.00 96.00 87 ILE A CA 1
ATOM 696 C C . ILE A 1 87 ? -1.192 8.728 4.125 1.00 96.00 87 ILE A C 1
ATOM 698 O O . ILE A 1 87 ? -1.448 8.640 2.923 1.00 96.00 87 ILE A O 1
ATOM 702 N N . VAL A 1 88 ? -0.153 9.437 4.576 1.00 96.62 88 VAL A N 1
ATOM 703 C CA . VAL A 1 88 ? 0.793 10.123 3.682 1.00 96.62 88 VAL A CA 1
ATOM 704 C C . VAL A 1 88 ? 1.516 9.121 2.783 1.00 96.62 88 VAL A C 1
ATOM 706 O O . VAL A 1 88 ? 1.595 9.336 1.574 1.00 96.62 88 VAL A O 1
ATOM 709 N N . ALA A 1 89 ? 1.992 8.005 3.338 1.00 95.19 89 ALA A N 1
ATOM 710 C CA . ALA A 1 89 ? 2.642 6.951 2.565 1.00 95.19 89 ALA A CA 1
ATOM 711 C C . ALA A 1 89 ? 1.703 6.359 1.500 1.00 95.19 89 ALA A C 1
ATOM 713 O O . ALA A 1 89 ? 2.078 6.280 0.332 1.00 95.19 89 ALA A O 1
ATOM 714 N N . LEU A 1 90 ? 0.460 6.031 1.865 1.00 94.38 90 LEU A N 1
ATOM 715 C CA . LEU A 1 90 ? -0.546 5.518 0.929 1.00 94.38 90 LEU A CA 1
ATOM 716 C C . LEU A 1 90 ? -0.876 6.516 -0.181 1.00 94.38 90 LEU A C 1
ATOM 718 O O . LEU A 1 90 ? -0.962 6.126 -1.341 1.00 94.38 90 LEU A O 1
ATOM 722 N N . LYS A 1 91 ? -1.010 7.807 0.142 1.00 95.44 91 LYS A N 1
ATOM 723 C CA . LYS A 1 91 ? -1.198 8.858 -0.871 1.00 95.44 91 LYS A CA 1
ATOM 724 C C . LYS A 1 91 ? -0.000 8.963 -1.814 1.00 95.44 91 LYS A C 1
ATOM 726 O O . LYS A 1 91 ? -0.193 9.154 -3.009 1.00 95.44 91 LYS A O 1
ATOM 731 N N . ASN A 1 92 ? 1.224 8.834 -1.300 1.00 95.38 92 ASN A N 1
ATOM 732 C CA . ASN A 1 92 ? 2.427 8.859 -2.134 1.00 95.38 92 ASN A CA 1
ATOM 733 C C . ASN A 1 92 ? 2.467 7.673 -3.105 1.00 95.38 92 ASN A C 1
ATOM 735 O O . ASN A 1 92 ? 2.847 7.867 -4.258 1.00 95.38 92 ASN A O 1
ATOM 739 N N . ILE A 1 93 ? 2.058 6.484 -2.646 1.00 91.88 93 ILE A N 1
ATOM 740 C CA . ILE A 1 93 ? 1.955 5.278 -3.477 1.00 91.88 93 ILE A CA 1
ATOM 741 C C . ILE A 1 93 ? 0.868 5.463 -4.540 1.00 91.88 93 ILE A C 1
ATOM 743 O O . ILE A 1 93 ? 1.156 5.316 -5.717 1.00 91.88 93 ILE A O 1
ATOM 747 N N . LEU A 1 94 ? -0.346 5.865 -4.149 1.00 92.19 94 LEU A N 1
ATOM 748 C CA . LEU A 1 94 ? -1.473 6.067 -5.072 1.00 92.19 94 LEU A CA 1
ATOM 749 C C . LEU A 1 94 ? -1.201 7.111 -6.158 1.00 92.19 94 LEU A C 1
ATOM 751 O O . LEU A 1 94 ? -1.740 7.017 -7.254 1.00 92.19 94 LEU A O 1
ATOM 755 N N . ASN A 1 95 ? -0.400 8.127 -5.845 1.00 93.81 95 ASN A N 1
ATOM 756 C CA . ASN A 1 95 ? -0.071 9.195 -6.783 1.00 93.81 95 ASN A CA 1
ATOM 757 C C . ASN A 1 95 ? 1.196 8.911 -7.602 1.00 93.81 95 ASN A C 1
ATOM 759 O O . ASN A 1 95 ? 1.649 9.814 -8.312 1.00 93.81 95 ASN A O 1
ATOM 763 N N . ASP A 1 96 ? 1.789 7.719 -7.478 1.00 91.25 96 ASP A N 1
ATOM 764 C CA . ASP A 1 96 ? 3.053 7.333 -8.112 1.00 91.25 96 ASP A CA 1
ATOM 765 C C . ASP A 1 96 ? 4.176 8.356 -7.875 1.00 91.25 96 ASP A C 1
ATOM 767 O O . ASP A 1 96 ? 5.006 8.617 -8.748 1.00 91.25 96 ASP A O 1
ATOM 771 N N . LYS A 1 97 ? 4.205 8.979 -6.685 1.00 93.69 97 LYS A N 1
ATOM 772 C CA . LYS A 1 97 ? 5.073 10.134 -6.387 1.00 93.69 97 LYS A CA 1
ATOM 773 C C . LYS A 1 97 ? 6.534 9.858 -6.739 1.00 93.69 97 LYS A C 1
ATOM 775 O O . LYS A 1 97 ? 7.176 10.683 -7.380 1.00 93.69 97 LYS A O 1
ATOM 780 N N . HIS A 1 98 ? 7.057 8.709 -6.314 1.00 89.44 98 HIS A N 1
ATOM 781 C CA . HIS A 1 98 ? 8.460 8.351 -6.525 1.00 89.44 98 HIS A CA 1
ATOM 782 C C . HIS A 1 98 ? 8.762 7.987 -7.979 1.00 89.44 98 HIS A C 1
ATOM 784 O O . HIS A 1 98 ? 9.817 8.365 -8.472 1.00 89.44 98 HIS A O 1
ATOM 790 N N . SER A 1 99 ? 7.826 7.340 -8.679 1.00 88.62 99 SER A N 1
ATOM 791 C CA . SER A 1 99 ? 7.980 7.058 -10.110 1.00 88.62 99 SER A CA 1
ATOM 792 C C . SER A 1 99 ? 8.026 8.344 -10.934 1.00 88.62 99 SER A C 1
ATOM 794 O O . SER A 1 99 ? 8.793 8.437 -11.884 1.00 88.62 99 SER A O 1
ATOM 796 N N . LYS A 1 100 ? 7.216 9.344 -10.566 1.00 91.75 100 LYS A N 1
ATOM 797 C CA . LYS A 1 100 ? 7.197 10.658 -11.225 1.00 91.75 100 LYS A CA 1
ATOM 798 C C . LYS A 1 100 ? 8.430 11.493 -10.890 1.00 91.75 100 LYS A C 1
ATOM 800 O O . LYS A 1 100 ? 8.934 12.203 -11.749 1.00 91.75 100 LYS A O 1
ATOM 805 N N . PHE A 1 101 ? 8.899 11.427 -9.644 1.00 93.56 101 PHE A N 1
ATOM 806 C CA . PHE A 1 101 ? 10.049 12.207 -9.184 1.00 93.56 101 PHE A CA 1
ATOM 807 C C . PHE A 1 101 ? 11.385 11.652 -9.699 1.00 93.56 101 PHE A C 1
ATOM 809 O O . PHE A 1 101 ? 12.308 12.419 -9.952 1.00 93.56 101 PHE A O 1
ATOM 816 N N . TYR A 1 102 ? 11.482 10.334 -9.883 1.00 90.38 102 TYR A N 1
ATOM 817 C CA . TYR A 1 102 ? 12.668 9.662 -10.411 1.00 90.38 102 TYR A CA 1
ATOM 818 C C . TYR A 1 102 ? 12.320 8.906 -11.702 1.00 90.38 102 TYR A C 1
ATOM 820 O O . TYR A 1 102 ? 12.232 7.675 -11.680 1.00 90.38 102 TYR A O 1
ATOM 828 N N . PRO A 1 103 ? 12.093 9.613 -12.827 1.00 87.44 103 PRO A N 1
ATOM 829 C CA . PRO A 1 103 ? 11.804 8.954 -14.091 1.00 87.44 103 PRO A CA 1
ATOM 830 C C . PRO A 1 103 ? 13.002 8.098 -14.509 1.00 87.44 103 PRO A C 1
ATOM 832 O O . PRO A 1 103 ? 14.136 8.574 -14.608 1.00 87.44 103 PRO A O 1
ATOM 835 N N . LEU A 1 104 ? 12.750 6.813 -14.740 1.00 85.69 104 LEU A N 1
ATOM 836 C CA . LEU A 1 104 ? 13.767 5.891 -15.224 1.00 85.69 104 LEU A CA 1
ATOM 837 C C . LEU A 1 104 ? 13.987 6.152 -16.712 1.00 85.69 104 LEU A C 1
ATOM 839 O O . LEU A 1 104 ? 13.064 6.032 -17.512 1.00 85.69 104 LEU A O 1
ATOM 843 N N . GLY A 1 105 ? 15.211 6.527 -17.080 1.00 84.12 105 GLY A N 1
ATOM 844 C CA . GLY A 1 105 ? 15.570 6.695 -18.483 1.00 84.12 105 GLY A CA 1
ATOM 845 C C . GLY A 1 105 ? 15.607 5.357 -19.225 1.00 84.12 105 GLY A C 1
ATOM 846 O O . GLY A 1 105 ? 15.915 4.316 -18.638 1.00 84.12 105 GLY A O 1
ATOM 847 N N . ASP A 1 106 ? 15.399 5.405 -20.540 1.00 80.12 106 ASP A N 1
ATOM 848 C CA . ASP A 1 106 ? 15.385 4.224 -21.415 1.00 80.12 106 ASP A CA 1
ATOM 849 C C . ASP A 1 106 ? 16.641 3.363 -21.298 1.00 80.12 106 ASP A C 1
ATOM 851 O O . ASP A 1 106 ? 16.575 2.152 -21.447 1.00 80.12 106 ASP A O 1
ATOM 855 N N . LYS A 1 107 ? 17.791 3.956 -20.969 1.00 79.12 107 LYS A N 1
ATOM 856 C CA . LYS A 1 107 ? 19.041 3.211 -20.772 1.00 79.12 107 LYS A CA 1
ATOM 857 C C . LYS A 1 107 ? 18.987 2.247 -19.575 1.00 79.12 107 LYS A C 1
ATOM 859 O O . LYS A 1 107 ? 19.675 1.230 -19.602 1.00 79.12 107 LYS A O 1
ATOM 864 N N . LEU A 1 108 ? 18.229 2.585 -18.527 1.00 77.88 108 LEU A N 1
ATOM 865 C CA . LEU A 1 108 ? 18.045 1.738 -17.342 1.00 77.88 108 LEU A CA 1
ATOM 866 C C . LEU A 1 108 ? 16.933 0.712 -17.553 1.00 77.88 108 LEU A C 1
ATOM 868 O O . LEU A 1 108 ? 17.058 -0.414 -17.083 1.00 77.88 108 LEU A O 1
ATOM 872 N N . LEU A 1 109 ? 15.871 1.097 -18.265 1.00 77.31 109 LEU A N 1
ATOM 873 C CA . LEU A 1 109 ? 14.764 0.195 -18.577 1.00 77.31 109 LEU A CA 1
ATOM 874 C C . LEU A 1 109 ? 15.171 -0.827 -19.646 1.00 77.31 109 LEU A C 1
ATOM 876 O O . LEU A 1 109 ? 14.945 -2.015 -19.482 1.00 77.31 109 LEU A O 1
ATOM 880 N N . ARG A 1 110 ? 15.836 -0.390 -20.716 1.00 79.81 110 ARG A N 1
ATOM 881 C CA . ARG A 1 110 ? 16.254 -1.214 -21.855 1.00 79.81 110 ARG A CA 1
ATOM 882 C C . ARG A 1 110 ? 17.780 -1.275 -21.924 1.00 79.81 110 ARG A C 1
ATOM 884 O O . ARG A 1 110 ? 18.409 -0.432 -22.575 1.00 79.81 110 ARG A O 1
ATOM 891 N N . PRO A 1 111 ? 18.417 -2.252 -21.253 1.00 77.50 111 PRO A N 1
ATOM 892 C CA . PRO A 1 111 ? 19.866 -2.373 -21.292 1.00 77.50 111 PRO A CA 1
ATOM 893 C C . PRO A 1 111 ? 20.329 -2.642 -22.728 1.00 77.50 111 PRO A C 1
ATOM 895 O O . PRO A 1 111 ? 19.815 -3.533 -23.403 1.00 77.50 111 PRO A O 1
ATOM 898 N N . LYS A 1 112 ? 21.350 -1.905 -23.185 1.00 74.88 112 LYS A N 1
ATOM 899 C CA . LYS A 1 112 ? 21.872 -1.988 -24.565 1.00 74.88 112 LYS A CA 1
ATOM 900 C C . LYS A 1 112 ? 22.280 -3.401 -25.000 1.00 74.88 112 LYS A C 1
ATOM 902 O O . LYS A 1 112 ? 22.243 -3.691 -26.187 1.00 74.88 112 LYS A O 1
ATOM 907 N N . GLY A 1 113 ? 22.685 -4.255 -24.057 1.00 77.62 113 GLY A N 1
ATOM 908 C CA . GLY A 1 113 ? 23.124 -5.621 -24.350 1.00 77.62 113 GLY A CA 1
ATOM 909 C C . GLY A 1 113 ? 21.993 -6.574 -24.747 1.00 77.62 113 GLY A C 1
ATOM 910 O O . GLY A 1 113 ? 22.244 -7.502 -25.505 1.00 77.62 113 GLY A O 1
ATOM 911 N N . ASN A 1 114 ? 20.765 -6.359 -24.258 1.00 74.69 114 ASN A N 1
ATOM 912 C CA . ASN A 1 114 ? 19.609 -7.193 -24.597 1.00 74.69 114 ASN A CA 1
ATOM 913 C C . ASN A 1 114 ? 18.286 -6.438 -24.343 1.00 74.69 114 ASN A C 1
ATOM 915 O O . ASN A 1 114 ? 17.639 -6.652 -23.312 1.00 74.69 114 ASN A O 1
ATOM 919 N N . PRO A 1 115 ? 17.873 -5.548 -25.261 1.00 76.44 115 PRO A N 1
ATOM 920 C CA . PRO A 1 115 ? 16.623 -4.802 -25.117 1.00 76.44 115 PRO A CA 1
ATOM 921 C C . PRO A 1 115 ? 15.392 -5.728 -25.143 1.00 76.44 115 PRO A C 1
ATOM 923 O O . PRO A 1 115 ? 14.477 -5.552 -24.341 1.00 76.44 115 PRO A O 1
ATOM 926 N N . ASN A 1 116 ? 15.424 -6.782 -25.970 1.00 76.25 116 ASN A N 1
ATOM 927 C CA . ASN A 1 116 ? 14.320 -7.734 -26.148 1.00 76.25 116 ASN A CA 1
ATOM 928 C C . ASN A 1 116 ? 13.993 -8.534 -24.877 1.00 76.25 116 ASN A C 1
ATOM 930 O O . ASN A 1 116 ? 12.881 -9.039 -24.734 1.00 76.25 116 ASN A O 1
ATOM 934 N N . TYR A 1 117 ? 14.952 -8.718 -23.967 1.00 73.50 117 TYR A N 1
ATOM 935 C CA . TYR A 1 117 ? 14.716 -9.432 -22.710 1.00 73.50 117 TYR A CA 1
ATOM 936 C C . TYR A 1 117 ? 13.858 -8.628 -21.741 1.00 73.50 117 TYR A C 1
ATOM 938 O O . TYR A 1 117 ? 12.962 -9.185 -21.111 1.00 73.50 117 TYR A O 1
ATOM 946 N N . TYR A 1 118 ? 14.090 -7.319 -21.646 1.00 77.38 118 TYR A N 1
ATOM 947 C CA . TYR A 1 118 ? 13.289 -6.473 -20.772 1.00 77.38 118 TYR A CA 1
ATOM 948 C C . TYR A 1 118 ? 11.840 -6.383 -21.253 1.00 77.38 118 TYR A C 1
ATOM 950 O O . TYR A 1 118 ? 10.928 -6.602 -20.459 1.00 77.38 118 TYR A O 1
ATOM 958 N N . ASP A 1 119 ? 11.625 -6.148 -22.552 1.00 80.44 119 ASP A N 1
ATOM 959 C CA . ASP A 1 119 ? 10.271 -6.086 -23.115 1.00 80.44 119 ASP A CA 1
ATOM 960 C C . ASP A 1 119 ? 9.519 -7.415 -22.879 1.00 80.44 119 ASP A C 1
ATOM 962 O O . ASP A 1 119 ? 8.358 -7.410 -22.481 1.00 80.44 119 ASP A O 1
ATOM 966 N N . ARG A 1 120 ? 10.209 -8.564 -22.967 1.00 77.94 120 ARG A N 1
ATOM 967 C CA . ARG A 1 120 ? 9.644 -9.874 -22.595 1.00 77.94 120 ARG A CA 1
ATOM 968 C C . ARG A 1 120 ? 9.266 -9.986 -21.119 1.00 77.94 120 ARG A C 1
ATOM 970 O O . ARG A 1 120 ? 8.232 -10.570 -20.796 1.00 77.94 120 ARG A O 1
ATOM 977 N N . LEU A 1 121 ? 10.092 -9.478 -20.204 1.00 76.50 121 LEU A N 1
ATOM 978 C CA . LEU A 1 121 ? 9.762 -9.478 -18.776 1.00 76.50 121 LEU A CA 1
ATOM 979 C C . LEU A 1 121 ? 8.531 -8.611 -18.492 1.00 76.50 121 LEU A C 1
ATOM 981 O O . LEU A 1 121 ? 7.659 -9.031 -17.731 1.00 76.50 121 LEU A O 1
ATOM 985 N N . VAL A 1 122 ? 8.443 -7.435 -19.120 1.00 81.25 122 VAL A N 1
ATOM 986 C CA . VAL A 1 122 ? 7.299 -6.527 -18.975 1.00 81.25 122 VAL A CA 1
ATOM 987 C C . VAL A 1 122 ? 6.026 -7.160 -19.536 1.00 81.25 122 VAL A C 1
ATOM 989 O O . VAL A 1 122 ? 5.030 -7.197 -18.817 1.00 81.25 122 VAL A O 1
ATOM 992 N N . ASP A 1 123 ? 6.076 -7.734 -20.740 1.00 81.00 123 ASP A N 1
ATOM 993 C CA . ASP A 1 123 ? 4.939 -8.401 -21.393 1.00 81.00 123 ASP A CA 1
ATOM 994 C C . ASP A 1 123 ? 4.397 -9.583 -20.565 1.00 81.00 123 ASP A C 1
ATOM 996 O O . ASP A 1 123 ? 3.183 -9.786 -20.452 1.00 81.00 123 ASP A O 1
ATOM 1000 N N . ASN A 1 124 ? 5.290 -10.354 -19.934 1.00 73.62 124 ASN A N 1
ATOM 1001 C CA . ASN A 1 124 ? 4.899 -11.426 -19.016 1.00 73.62 124 ASN A CA 1
ATOM 1002 C C . ASN A 1 124 ? 4.270 -10.875 -17.723 1.00 73.62 124 ASN A C 1
ATOM 1004 O O . ASN A 1 124 ? 3.331 -11.469 -17.191 1.00 73.62 124 ASN A O 1
ATOM 1008 N N . LEU A 1 125 ? 4.767 -9.744 -17.209 1.00 72.50 125 LEU A N 1
ATOM 1009 C CA . LEU A 1 125 ? 4.262 -9.113 -15.987 1.00 72.50 125 LEU A CA 1
ATOM 1010 C C . LEU A 1 125 ? 2.887 -8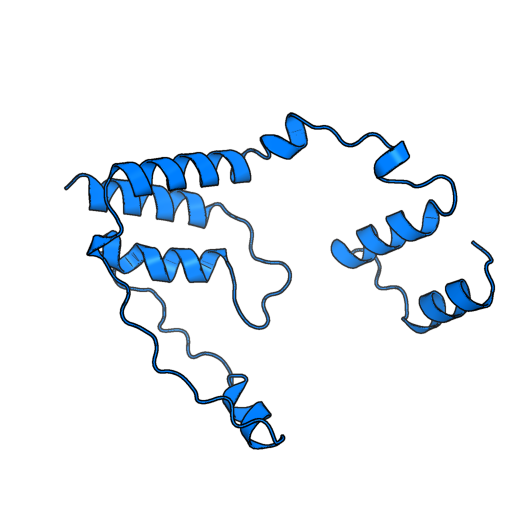.455 -16.191 1.00 72.50 125 LEU A C 1
ATOM 1012 O O . LEU A 1 125 ? 2.070 -8.428 -15.265 1.00 72.50 125 LEU A O 1
ATOM 1016 N N . THR A 1 126 ? 2.639 -7.874 -17.367 1.00 73.38 126 THR A N 1
ATOM 1017 C CA . THR A 1 126 ? 1.346 -7.286 -17.759 1.00 73.38 126 THR A CA 1
ATOM 1018 C C . THR A 1 126 ? 0.337 -8.350 -18.184 1.00 73.38 126 THR A C 1
ATOM 1020 O O . THR A 1 126 ? -0.864 -8.120 -18.074 1.00 73.38 126 THR A O 1
ATOM 1023 N N . GLY A 1 127 ? 0.811 -9.536 -18.577 1.00 67.44 127 GLY A N 1
ATOM 1024 C CA . GLY A 1 127 ? -0.023 -10.656 -19.009 1.00 67.44 127 GLY A CA 1
ATOM 1025 C C . GLY A 1 127 ? -0.464 -10.557 -20.470 1.00 67.44 127 GLY A C 1
ATOM 1026 O O . GLY A 1 127 ? -1.301 -11.349 -20.900 1.00 67.44 127 GLY A O 1
ATOM 1027 N N . GLU A 1 128 ? 0.095 -9.612 -21.227 1.00 67.44 128 GLU A N 1
ATOM 1028 C CA . GLU A 1 128 ? -0.259 -9.365 -22.627 1.00 67.44 128 GLU A CA 1
ATOM 1029 C C . GLU A 1 128 ? 0.304 -10.439 -23.564 1.00 67.44 128 GLU A C 1
ATOM 1031 O O . GLU A 1 128 ? -0.335 -10.778 -24.561 1.00 67.44 128 GLU A O 1
ATOM 1036 N N . LYS A 1 129 ? 1.463 -11.033 -23.238 1.00 63.38 129 LYS A N 1
ATOM 1037 C CA . LYS A 1 129 ? 2.040 -12.142 -24.013 1.00 63.38 129 LYS A CA 1
ATOM 1038 C C . LYS A 1 129 ? 2.631 -13.197 -23.090 1.00 63.38 129 LYS A C 1
ATOM 1040 O O . LYS A 1 129 ? 3.700 -13.017 -22.519 1.00 63.38 129 LYS A O 1
ATOM 1045 N N . LYS A 1 130 ? 1.948 -14.337 -22.978 1.00 59.62 130 LYS A N 1
ATOM 1046 C CA . LYS A 1 130 ? 2.538 -15.552 -22.407 1.00 59.62 130 LYS A CA 1
ATOM 1047 C C . LYS A 1 130 ? 3.480 -16.142 -23.447 1.00 59.62 130 LYS A C 1
ATOM 1049 O O . LYS A 1 130 ? 3.030 -16.817 -24.371 1.00 59.62 130 LYS A O 1
ATOM 1054 N N . GLU A 1 131 ? 4.776 -15.883 -23.335 1.00 62.31 131 GLU A N 1
ATOM 1055 C CA . GLU A 1 131 ? 5.727 -16.672 -24.113 1.00 62.31 131 GLU A CA 1
ATOM 1056 C C . GLU A 1 131 ? 5.791 -18.099 -23.560 1.00 62.31 131 GLU A C 1
ATOM 1058 O O . GLU A 1 131 ? 5.853 -18.322 -22.350 1.00 62.31 131 GLU A O 1
ATOM 1063 N N . ASN A 1 132 ? 5.787 -19.087 -24.458 1.00 67.06 132 ASN A N 1
ATOM 1064 C CA . ASN A 1 132 ? 5.996 -20.479 -24.080 1.00 67.06 132 ASN A CA 1
ATOM 1065 C C . ASN A 1 132 ? 7.382 -20.612 -23.435 1.00 67.06 132 ASN A C 1
ATOM 1067 O O . ASN A 1 132 ? 8.382 -20.254 -24.052 1.00 67.06 132 ASN A O 1
ATOM 1071 N N . PHE A 1 133 ? 7.442 -21.163 -22.221 1.00 65.06 133 PHE A N 1
ATOM 1072 C CA . PHE A 1 133 ?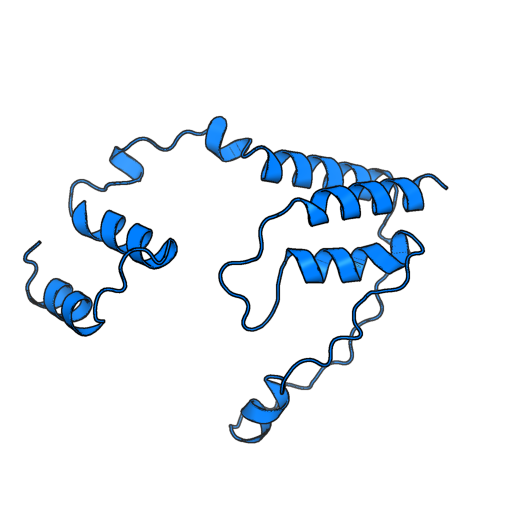 8.657 -21.355 -21.410 1.00 65.06 133 PHE A CA 1
ATOM 1073 C C . PHE A 1 133 ? 9.849 -21.934 -22.208 1.00 65.06 133 PHE A C 1
ATOM 1075 O O . PHE A 1 133 ? 11.000 -21.539 -22.023 1.00 65.06 133 PHE A O 1
ATOM 1082 N N . LEU A 1 134 ? 9.552 -22.799 -23.185 1.00 65.19 134 LEU A N 1
ATOM 1083 C CA . LEU A 1 134 ? 10.503 -23.379 -24.139 1.00 65.19 134 LEU A CA 1
ATOM 1084 C C . LEU A 1 134 ? 11.248 -22.334 -24.987 1.00 65.19 134 LEU A C 1
ATOM 1086 O O . LEU A 1 134 ? 12.441 -22.483 -25.224 1.00 65.19 134 LEU A O 1
ATOM 1090 N N . ARG A 1 135 ? 10.577 -21.259 -25.416 1.00 67.56 135 ARG A N 1
ATOM 1091 C CA . ARG A 1 135 ? 11.165 -20.177 -26.223 1.00 67.56 135 ARG A CA 1
ATOM 1092 C C . ARG A 1 135 ? 12.153 -19.342 -25.405 1.00 67.56 135 ARG A C 1
ATOM 1094 O O . ARG A 1 135 ? 13.208 -18.968 -25.918 1.00 67.56 135 ARG A O 1
ATOM 1101 N N . GLY A 1 136 ? 11.847 -19.113 -24.125 1.00 68.62 136 GLY A N 1
ATOM 1102 C CA . GLY A 1 136 ? 12.756 -18.476 -23.168 1.00 68.62 136 GLY A CA 1
ATOM 1103 C C . GLY A 1 136 ? 14.031 -19.298 -22.963 1.00 68.62 136 GLY A C 1
ATOM 1104 O O . GLY A 1 136 ? 15.129 -18.765 -23.109 1.00 68.62 136 GLY A O 1
ATOM 1105 N N . MET A 1 137 ? 13.893 -20.612 -22.747 1.00 71.50 137 MET A N 1
ATOM 1106 C CA . MET A 1 137 ? 15.036 -21.535 -22.684 1.00 71.50 137 MET A CA 1
ATOM 1107 C C . MET A 1 137 ? 15.861 -21.530 -23.975 1.00 71.50 137 MET A C 1
ATOM 1109 O O . MET A 1 137 ? 17.082 -21.402 -23.923 1.00 71.50 137 MET A O 1
ATOM 1113 N N . TRP A 1 138 ? 15.211 -21.619 -25.139 1.00 70.12 138 TRP A N 1
ATOM 1114 C CA . TRP A 1 138 ? 15.907 -21.643 -26.428 1.00 70.12 138 TRP A CA 1
ATOM 1115 C C . TRP A 1 138 ? 16.671 -20.340 -26.701 1.00 70.12 138 TRP A C 1
ATOM 1117 O O . TRP A 1 138 ? 17.761 -20.377 -27.264 1.00 70.12 138 TRP A O 1
ATOM 1127 N N . THR A 1 139 ? 16.155 -19.198 -26.237 1.00 72.00 139 THR A N 1
ATOM 1128 C CA . THR A 1 139 ? 16.838 -17.895 -26.337 1.00 72.00 139 THR A CA 1
ATOM 1129 C C . THR A 1 139 ? 18.137 -17.874 -25.529 1.00 72.00 139 THR A C 1
ATOM 1131 O O . THR A 1 139 ? 19.161 -17.410 -26.024 1.00 72.00 139 THR A O 1
ATOM 1134 N N . VAL A 1 140 ? 18.116 -18.393 -24.296 1.00 70.25 140 VAL A N 1
ATOM 1135 C CA . VAL A 1 140 ? 19.305 -18.429 -23.426 1.00 70.25 140 VAL A CA 1
ATOM 1136 C C . VAL A 1 140 ? 20.388 -19.333 -24.015 1.00 70.25 140 VAL A C 1
ATOM 1138 O O . VAL A 1 140 ? 21.562 -18.982 -23.982 1.00 70.25 140 VAL A O 1
ATOM 1141 N N . VAL A 1 141 ? 19.994 -20.470 -24.594 1.00 74.19 141 VAL A N 1
ATOM 1142 C CA . VAL A 1 141 ? 20.928 -21.436 -25.194 1.00 74.19 141 VAL A CA 1
ATOM 1143 C C . VAL A 1 141 ? 21.520 -20.922 -26.507 1.00 74.19 141 VAL A C 1
ATOM 1145 O O . VAL A 1 141 ? 22.702 -21.122 -26.768 1.00 74.19 141 VAL A O 1
ATOM 1148 N N . THR A 1 142 ? 20.719 -20.271 -27.351 1.00 74.19 142 THR A N 1
ATOM 1149 C CA . THR A 1 142 ? 21.167 -19.868 -28.693 1.00 74.19 142 THR A CA 1
ATOM 1150 C C . THR A 1 142 ? 21.825 -18.499 -28.756 1.00 74.19 142 THR A C 1
ATOM 1152 O O . THR A 1 142 ? 22.478 -18.202 -29.755 1.00 74.19 142 THR A O 1
ATOM 1155 N N . GLY A 1 143 ? 21.658 -17.655 -27.731 1.00 64.00 143 GLY A N 1
ATOM 1156 C CA . GLY A 1 143 ? 22.225 -16.301 -27.695 1.00 64.00 143 GLY A CA 1
ATOM 1157 C C . GLY A 1 143 ? 21.755 -15.396 -28.841 1.00 64.00 143 GLY A C 1
ATOM 1158 O O . GLY A 1 143 ? 22.301 -14.311 -29.034 1.00 64.00 143 GLY A O 1
ATOM 1159 N N . LYS A 1 144 ? 20.762 -15.845 -29.620 1.00 60.38 144 LYS A N 1
ATOM 1160 C CA . LYS A 1 144 ? 20.175 -15.125 -30.745 1.00 60.38 144 LYS A CA 1
ATOM 1161 C C . LYS A 1 144 ? 18.921 -14.408 -30.260 1.00 60.38 144 LYS A C 1
ATOM 1163 O O . LYS A 1 144 ? 18.012 -15.031 -29.708 1.00 60.38 144 LYS A O 1
ATOM 1168 N N . TYR A 1 145 ? 18.942 -13.091 -30.432 1.00 55.62 145 TYR A N 1
ATOM 1169 C CA . TYR A 1 145 ? 17.893 -12.155 -30.036 1.00 55.62 145 TYR A CA 1
ATOM 1170 C C . TYR A 1 145 ? 16.775 -12.067 -31.062 1.00 55.62 145 TYR A C 1
ATOM 1172 O O . TYR A 1 145 ? 17.072 -12.205 -32.270 1.00 55.62 145 TYR A O 1
#

Organism: NCBI:txid1382522

Secondary structure (DSSP, 8-state):
-HHHHHHHHHHHHHHTSPPPS--SS--HHHHHHHHHTTTTTPPP---S--SS-THHHHTTSS--------PPP-GGG--HHHHHHHHHHHHHHHTTHHHHHSPPPHHHHS-TT-HHHHHHHHHHHHTS----HHHHHHHHHH---

pLDDT: mean 76.91, std 14.99, range [43.81, 96.62]

InterPro domains:
  IPR037653 Cyto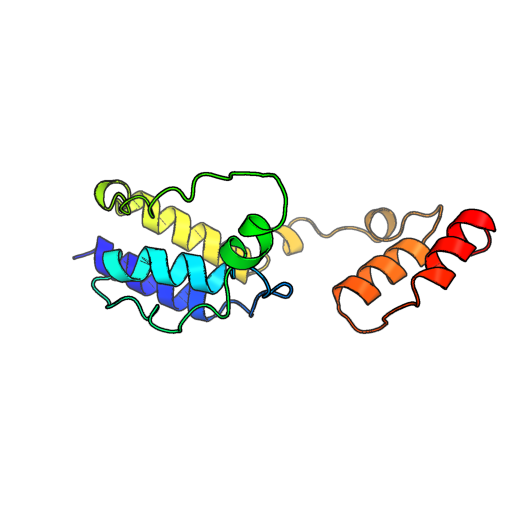chrome B pre-mRNA-processing protein 6 [PTHR28250] (1-144)

Sequence (145 aa):
MAVKEKARQLIKLLEKLPDDRVKHFASFKQTQIDKFNPIAGLQSTSTKKRSRGITDIVKTSVIQTEVTEPRPIKTDLYTEPVLDRQIVALKNILNDKHSKFYPLGDKLLRPKGNPNYYDRLVDNLTGEKKENFLRGMWTVVTGKY

Radius of gyration: 21.4 Å; chains: 1; bounding box: 40×46×52 Å

Foldseek 3Di:
DLQLVLLVLLLVLLVPDDWDPDVQADTPSLVSNQLSCVSNVHDRPPPPPDDDDCVVVVVVDDDPPPPPDDPPRPSVVRDNVVSVVSSVVSVCVVVVVVCVVDPDDPCRQQPPLHNPVSVVVVCVVVVVDDDDPVVVVVCVVPVDD